Protein AF-A0A6P1E4W5-F1 (afdb_monomer)

Sequence (101 aa):
MNQLVNALDLSAVNLPALFVRTPEASKRFIEFFTANIRNANTRRAYTRATADFAAWCDQPGLTALEDIEPVHVAAYIETLQARLSAPSVKVNLDEVERIII

InterPro domains:
  IPR004107 Integrase, SAM-like, N-terminal [PF02899] (39-91)
  IPR010998 Integrase/recombinase, N-terminal [G3DSA:1.10.150.130] (23-100)
  IPR044068 Core-binding (CB) domain [PS51900] (20-101)

Nearest PDB structures (foldseek):
  5crx-assembly1_A-2  TM=7.278E-01  e=1.091E+00  Punavirus P1
  1ouq-assembly1_A  TM=7.027E-01  e=1.294E+00  Punavirus P1
  5jk0-assembly1_B  TM=8.118E-01  e=5.995E+00  Helicobacter pylori 26695

Secondary structure (DSSP, 8-state):
---------GGG----TTT-SSHHHHHHHHHIIIII---HHHHHHHHHHHHHHHHHHTTTT--SGGG--HHHHHHHHHHHHHHS-HHHHHHHHHHHHHHH-

Mean predicted aligned error: 11.61 Å

Radius of gyration: 14.38 Å; Cα contacts (8 Å, |Δi|>4): 50; chains: 1; bounding box: 28×37×35 Å

Structure (mmCIF, N/CA/C/O backbone):
data_AF-A0A6P1E4W5-F1
#
_entry.id   AF-A0A6P1E4W5-F1
#
loop_
_atom_site.group_PDB
_atom_site.id
_atom_site.type_symbol
_atom_site.label_atom_id
_atom_site.label_alt_id
_atom_site.label_comp_id
_atom_site.label_asym_id
_atom_site.label_entity_id
_atom_site.label_seq_id
_atom_site.pdbx_PDB_ins_code
_atom_site.Cartn_x
_atom_site.Cartn_y
_atom_site.Cartn_z
_atom_site.occupancy
_atom_site.B_iso_or_equiv
_atom_site.auth_seq_id
_atom_site.auth_comp_id
_atom_site.auth_asym_id
_atom_site.auth_atom_id
_atom_site.pdbx_PDB_model_num
ATOM 1 N N . MET A 1 1 ? -15.236 26.166 18.791 1.00 34.25 1 MET A N 1
ATOM 2 C CA . MET A 1 1 ? -14.274 25.047 18.908 1.00 34.25 1 MET A CA 1
ATOM 3 C C . MET A 1 1 ? -14.924 23.794 18.337 1.00 34.25 1 MET A C 1
ATOM 5 O O . MET A 1 1 ? -15.869 23.333 18.944 1.00 34.25 1 MET A O 1
ATOM 9 N N . ASN A 1 2 ? -14.591 23.217 17.188 1.00 31.25 2 ASN A N 1
ATOM 10 C CA . ASN A 1 2 ? -13.656 23.547 16.120 1.00 31.25 2 ASN A CA 1
ATOM 11 C C . ASN A 1 2 ? -14.283 23.046 14.812 1.00 31.25 2 ASN A C 1
ATOM 13 O O . ASN A 1 2 ? -14.594 21.868 14.674 1.00 31.25 2 ASN A O 1
ATOM 17 N N . GLN A 1 3 ? -14.411 23.954 13.852 1.00 32.81 3 GLN A N 1
ATOM 18 C CA . GLN A 1 3 ? -14.785 23.722 12.456 1.00 32.81 3 GLN A CA 1
ATOM 19 C C . GLN A 1 3 ? -13.620 23.096 11.653 1.00 32.81 3 GLN A C 1
ATOM 21 O O . GLN A 1 3 ? -13.306 23.535 10.554 1.00 32.81 3 GLN A O 1
ATOM 26 N N . LEU A 1 4 ? -12.929 22.093 12.210 1.00 36.22 4 LEU A N 1
ATOM 27 C CA . LEU A 1 4 ? -11.754 21.458 11.580 1.00 36.22 4 LEU A CA 1
ATOM 28 C C . LEU A 1 4 ? -12.001 20.014 11.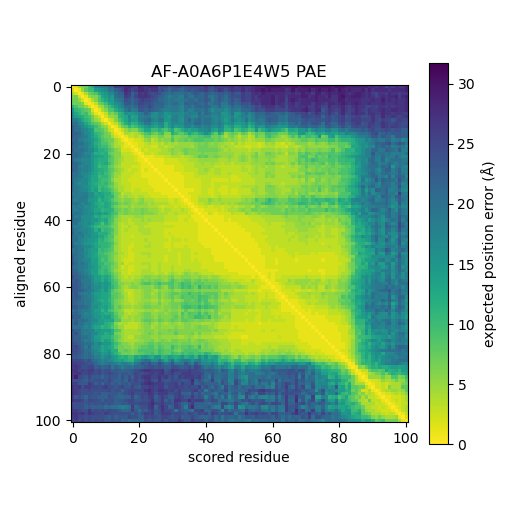119 1.00 36.22 4 LEU A C 1
ATOM 30 O O . LEU A 1 4 ? -11.065 19.316 10.752 1.00 36.22 4 LEU A O 1
ATOM 34 N N . VAL A 1 5 ? -13.267 19.595 11.073 1.00 40.53 5 VAL A N 1
ATOM 35 C CA . VAL A 1 5 ? -13.705 18.394 10.337 1.00 40.53 5 VAL A CA 1
ATOM 36 C C . VAL A 1 5 ? -14.139 18.723 8.904 1.00 40.53 5 VAL A C 1
ATOM 38 O O . VAL A 1 5 ? -14.713 17.874 8.228 1.00 40.53 5 VAL A O 1
ATOM 41 N N . ASN A 1 6 ? -13.881 19.949 8.428 1.00 37.56 6 ASN A N 1
ATOM 42 C CA . ASN A 1 6 ? -14.221 20.350 7.069 1.00 37.56 6 ASN A CA 1
ATOM 43 C C . ASN A 1 6 ? -13.390 19.555 6.059 1.00 37.56 6 ASN A C 1
ATOM 45 O O . ASN A 1 6 ? -12.231 19.866 5.796 1.00 37.56 6 ASN A O 1
ATOM 49 N N . ALA A 1 7 ? -14.049 18.530 5.523 1.00 41.78 7 ALA A N 1
ATOM 50 C CA . ALA A 1 7 ? -13.820 17.930 4.225 1.00 41.78 7 ALA A CA 1
ATOM 51 C C . ALA A 1 7 ? -12.345 17.646 3.917 1.00 41.78 7 ALA A C 1
ATOM 53 O O . ALA A 1 7 ? -11.755 18.188 2.984 1.00 41.78 7 ALA A O 1
ATOM 54 N N . LEU A 1 8 ? -11.776 16.675 4.631 1.00 48.34 8 LEU A N 1
ATOM 55 C CA . LEU A 1 8 ? -11.025 15.691 3.864 1.00 48.34 8 LEU A CA 1
ATOM 56 C C . LEU A 1 8 ? -12.060 15.097 2.903 1.00 48.34 8 LEU A C 1
ATOM 58 O O . LEU A 1 8 ? -13.037 14.508 3.361 1.00 48.34 8 LEU A O 1
ATOM 62 N N . ASP A 1 9 ? -11.908 15.329 1.604 1.00 45.03 9 ASP A N 1
ATOM 63 C CA . ASP A 1 9 ? -12.662 14.628 0.564 1.00 45.03 9 ASP A CA 1
ATOM 64 C C . ASP A 1 9 ? -12.267 13.139 0.596 1.00 45.03 9 ASP A C 1
ATOM 66 O O . ASP A 1 9 ? -11.532 12.634 -0.245 1.00 45.03 9 ASP A O 1
ATOM 70 N N . LEU A 1 10 ? -12.674 12.456 1.668 1.00 47.56 10 LEU A N 1
ATOM 71 C CA . LEU A 1 10 ? -12.544 11.017 1.874 1.00 47.56 10 LEU A CA 1
ATOM 72 C C . LEU A 1 10 ? -13.632 10.274 1.102 1.00 47.56 10 LEU A C 1
ATOM 74 O O . LEU A 1 10 ? -13.497 9.079 0.883 1.00 47.56 10 LEU A O 1
ATOM 78 N N . SER A 1 11 ? -14.670 10.980 0.640 1.00 39.62 11 SER A N 1
ATOM 79 C CA . SER A 1 11 ? -15.676 10.478 -0.300 1.00 39.62 11 SER A CA 1
ATOM 80 C C . SER A 1 11 ? -15.06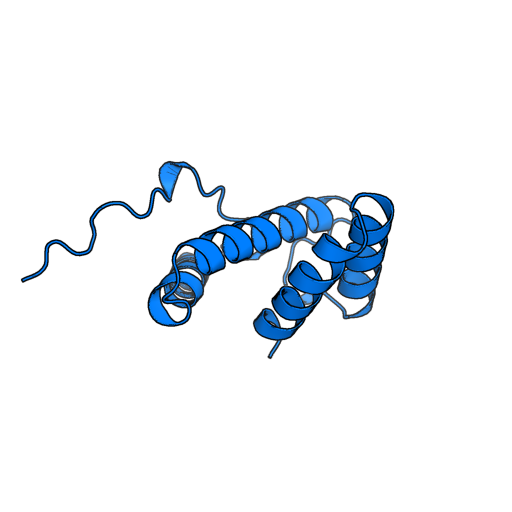5 9.958 -1.602 1.00 39.62 11 SER A C 1
ATOM 82 O O . SER A 1 11 ? -15.636 9.062 -2.217 1.00 39.62 11 SER A O 1
ATOM 84 N N . ALA A 1 12 ? -13.900 10.479 -2.001 1.00 44.81 12 ALA A N 1
ATOM 85 C CA . ALA A 1 12 ? -13.132 10.003 -3.149 1.00 44.81 12 ALA A CA 1
ATOM 86 C C . ALA A 1 12 ? -11.944 9.092 -2.778 1.00 44.81 12 ALA A C 1
ATOM 88 O O . ALA A 1 12 ? -11.277 8.562 -3.669 1.00 44.81 12 ALA A O 1
ATOM 89 N N . VAL A 1 13 ? -11.648 8.902 -1.486 1.00 49.91 13 VAL A N 1
ATOM 90 C CA . VAL A 1 13 ? -10.586 7.991 -1.047 1.00 49.91 13 VAL A CA 1
ATOM 91 C C . VAL A 1 13 ? -11.196 6.602 -0.961 1.00 49.91 13 VAL A C 1
ATOM 93 O O . VAL A 1 13 ? -11.828 6.247 0.030 1.00 49.91 13 VAL A O 1
ATOM 96 N N . ASN A 1 14 ? -11.009 5.815 -2.019 1.00 55.53 14 ASN A N 1
ATOM 97 C CA . ASN A 1 14 ? -11.263 4.384 -1.962 1.00 55.53 14 ASN A CA 1
ATOM 98 C C . ASN A 1 14 ? -10.299 3.808 -0.919 1.00 55.53 14 ASN A C 1
ATOM 100 O O . ASN A 1 14 ? -9.111 3.650 -1.198 1.00 55.53 14 ASN A O 1
ATOM 104 N N . LEU A 1 15 ? -10.778 3.637 0.315 1.00 64.12 15 LEU A N 1
ATOM 105 C CA . LEU A 1 15 ? -9.948 3.167 1.412 1.00 64.12 15 LEU A CA 1
ATOM 106 C C . LEU A 1 15 ? -9.516 1.737 1.080 1.00 64.12 15 LEU A C 1
ATOM 108 O O . LEU A 1 15 ? -10.374 0.861 0.949 1.00 64.12 15 LEU A O 1
ATOM 112 N N . PRO A 1 16 ? -8.213 1.495 0.896 1.00 73.25 16 PRO A N 1
ATOM 113 C CA . PRO A 1 16 ? -7.752 0.210 0.412 1.00 73.25 16 PRO A CA 1
ATOM 114 C C . PRO A 1 16 ? -8.050 -0.876 1.445 1.00 73.25 16 PRO A C 1
ATOM 116 O O . PRO A 1 16 ? -7.530 -0.819 2.559 1.00 73.25 16 PRO A O 1
ATOM 119 N N . ALA A 1 17 ? -8.882 -1.856 1.071 1.00 77.25 17 ALA A N 1
ATOM 120 C CA . ALA A 1 17 ? -9.407 -2.897 1.964 1.00 77.25 17 ALA A CA 1
ATOM 121 C C . ALA A 1 17 ? -8.308 -3.616 2.763 1.00 77.25 17 ALA A C 1
ATOM 123 O O . ALA A 1 17 ? -8.518 -3.957 3.925 1.00 77.25 17 ALA A O 1
ATOM 124 N N . LEU A 1 18 ? -7.120 -3.746 2.165 1.00 80.69 18 LEU A N 1
ATOM 125 C CA . LEU A 1 18 ? -5.886 -4.235 2.778 1.00 80.69 18 LEU A CA 1
ATOM 126 C C . LEU A 1 18 ? -5.554 -3.556 4.122 1.00 80.69 18 LEU A C 1
ATOM 128 O O . LEU A 1 18 ? -5.166 -4.228 5.075 1.00 80.69 18 LEU A O 1
ATOM 132 N N . PHE A 1 19 ? -5.760 -2.241 4.226 1.00 77.31 19 PHE A N 1
ATOM 133 C CA . PHE A 1 19 ? -5.394 -1.422 5.386 1.00 77.31 19 PHE A CA 1
ATOM 134 C C . PHE A 1 19 ? -6.576 -1.074 6.308 1.00 77.31 19 PHE A C 1
ATOM 136 O O . PHE A 1 19 ? -6.365 -0.586 7.418 1.00 77.31 19 PHE A O 1
ATOM 143 N N . VAL A 1 20 ? -7.821 -1.315 5.878 1.00 81.06 20 VAL A N 1
ATOM 144 C CA . VAL A 1 20 ? -9.043 -0.886 6.592 1.00 81.06 20 VAL A CA 1
ATOM 145 C C . VAL A 1 20 ? -9.959 -2.044 7.004 1.00 81.06 20 VAL A C 1
ATOM 147 O O . VAL A 1 20 ? -11.171 -1.890 7.118 1.00 81.06 20 VAL A O 1
ATOM 150 N N . ARG A 1 21 ? -9.377 -3.219 7.277 1.00 78.75 21 ARG A N 1
ATOM 151 C CA . ARG A 1 21 ? -10.106 -4.455 7.636 1.00 78.75 21 ARG A CA 1
ATOM 152 C C . ARG A 1 21 ? -10.965 -4.355 8.905 1.00 78.75 21 ARG A C 1
ATOM 154 O O . ARG A 1 21 ? -11.879 -5.156 9.078 1.00 78.75 21 ARG A O 1
ATOM 161 N N . THR A 1 22 ? -10.684 -3.397 9.789 1.00 80.31 22 THR A N 1
ATOM 162 C CA . THR A 1 22 ? -11.482 -3.122 10.993 1.00 80.31 22 THR A CA 1
ATOM 163 C C . THR A 1 22 ? -11.753 -1.621 11.150 1.00 80.31 22 THR A C 1
ATOM 165 O O . THR A 1 22 ? -11.007 -0.798 10.599 1.00 80.31 22 THR A O 1
ATOM 168 N N . PRO A 1 23 ? -12.787 -1.221 11.915 1.00 77.62 23 PRO A N 1
ATOM 169 C CA . PRO A 1 23 ? -13.034 0.187 12.235 1.00 77.62 23 PRO A CA 1
ATOM 170 C C . PRO A 1 23 ? -11.827 0.873 12.895 1.00 77.62 23 PRO A C 1
ATOM 172 O O . PRO A 1 23 ? -11.501 2.017 12.573 1.00 77.62 23 PRO A O 1
ATOM 175 N N . GLU A 1 24 ? -11.110 0.169 13.771 1.00 80.12 24 GLU A N 1
ATOM 176 C CA . GLU A 1 24 ? -9.905 0.669 14.437 1.00 80.12 24 GLU A CA 1
ATOM 177 C C . GLU A 1 24 ? -8.748 0.850 13.452 1.00 80.12 24 GLU A C 1
ATOM 179 O O . GLU A 1 24 ? -8.059 1.870 13.503 1.00 80.12 24 GLU A O 1
ATOM 184 N N . ALA A 1 25 ? -8.546 -0.103 12.536 1.00 78.00 25 ALA A N 1
ATOM 185 C CA . ALA A 1 25 ? -7.532 -0.003 11.489 1.00 78.00 25 ALA A CA 1
ATOM 186 C C . ALA A 1 25 ? -7.833 1.167 10.540 1.00 78.00 25 ALA A C 1
ATOM 188 O O . ALA A 1 25 ? -6.948 1.965 10.243 1.00 78.00 25 ALA A O 1
ATOM 189 N N . SER A 1 26 ? -9.106 1.345 10.175 1.00 78.12 26 SER A N 1
ATOM 190 C CA . SER A 1 26 ? -9.582 2.479 9.371 1.00 78.12 26 SER A CA 1
ATOM 191 C C . SER A 1 26 ? -9.270 3.819 10.034 1.00 78.12 26 SER A C 1
ATOM 193 O O . SER A 1 26 ? -8.746 4.736 9.399 1.00 78.12 26 SER A O 1
ATOM 195 N N . LYS A 1 27 ? -9.550 3.930 11.338 1.00 79.25 27 LYS A 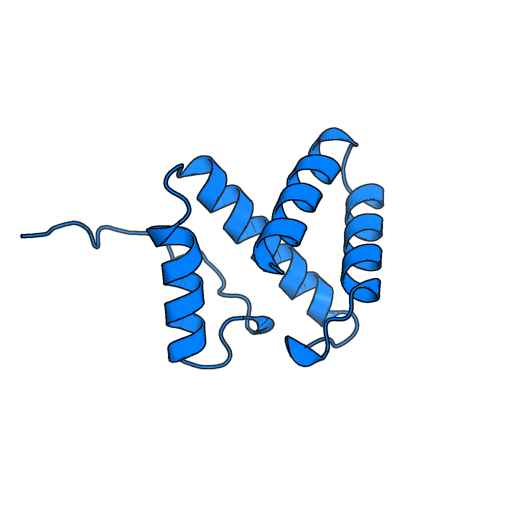N 1
ATOM 196 C CA . LYS A 1 27 ? -9.259 5.135 12.116 1.00 79.25 27 LYS A CA 1
ATOM 197 C C . LYS A 1 27 ? -7.757 5.411 12.181 1.00 79.25 27 LYS A C 1
ATOM 199 O O . LYS A 1 27 ? -7.352 6.536 11.911 1.00 79.25 27 LYS A O 1
ATOM 204 N N . ARG A 1 28 ? -6.937 4.396 12.474 1.00 79.44 28 ARG A N 1
ATOM 205 C CA . ARG A 1 28 ? -5.468 4.523 12.513 1.00 79.44 28 ARG A CA 1
ATOM 206 C C . ARG A 1 28 ? -4.886 4.923 11.162 1.00 79.44 28 ARG A C 1
ATOM 208 O O . ARG A 1 28 ? -4.000 5.768 11.121 1.00 79.44 28 ARG A O 1
ATOM 215 N N . PHE A 1 29 ? -5.409 4.366 10.072 1.00 81.25 29 PHE A N 1
ATOM 216 C CA . PHE A 1 29 ? -5.017 4.731 8.714 1.00 81.25 29 PHE A CA 1
ATOM 217 C C . PHE A 1 29 ? -5.270 6.221 8.461 1.00 81.25 29 PHE A C 1
ATOM 219 O O . PHE A 1 29 ? -4.359 6.959 8.091 1.00 81.25 29 PHE A O 1
ATOM 226 N N . ILE A 1 30 ? -6.481 6.705 8.749 1.00 81.06 30 ILE A N 1
ATOM 227 C CA . ILE A 1 30 ? -6.826 8.125 8.592 1.00 81.06 30 ILE A CA 1
ATOM 228 C C . ILE A 1 30 ? -5.977 9.009 9.519 1.00 81.06 30 ILE A C 1
ATOM 230 O O . ILE A 1 30 ? -5.457 10.038 9.081 1.00 81.06 30 ILE A O 1
ATOM 234 N N . GLU A 1 31 ? -5.806 8.628 10.786 1.00 82.31 31 GLU A N 1
ATOM 235 C CA . GLU A 1 31 ? -4.985 9.363 11.756 1.00 82.31 31 GLU A CA 1
ATOM 236 C C . GLU A 1 31 ? -3.527 9.456 11.308 1.00 82.31 31 GLU A C 1
ATOM 238 O O . GLU A 1 31 ? -2.939 10.531 11.396 1.00 82.31 31 GLU A O 1
ATOM 243 N N . PHE A 1 32 ? -2.957 8.393 10.740 1.00 78.50 32 PHE A N 1
ATOM 244 C CA . PHE A 1 32 ? -1.593 8.403 10.227 1.00 78.50 32 PHE A CA 1
ATOM 245 C C . PHE A 1 32 ? -1.387 9.508 9.179 1.00 78.50 32 PHE A C 1
ATOM 247 O O . PHE A 1 32 ? -0.513 10.362 9.351 1.00 78.50 32 PHE A O 1
ATOM 254 N N . PHE A 1 33 ? -2.239 9.566 8.148 1.00 79.19 33 PHE A N 1
ATOM 255 C CA . PHE A 1 33 ? -2.112 10.568 7.081 1.00 79.19 33 PHE A CA 1
ATOM 256 C C . PHE A 1 33 ? -2.453 11.989 7.542 1.00 79.19 33 PHE A C 1
ATOM 258 O O . PHE A 1 33 ? -1.904 12.963 7.024 1.00 79.19 33 PHE A O 1
ATOM 265 N N . THR A 1 34 ? -3.366 12.138 8.500 1.00 80.38 34 THR A N 1
ATOM 266 C CA . THR A 1 34 ? -3.872 13.454 8.918 1.00 80.38 34 THR A CA 1
ATOM 267 C C . THR A 1 34 ? -3.065 14.082 10.048 1.00 80.38 34 THR A C 1
ATOM 269 O O . THR A 1 34 ? -2.843 15.294 10.019 1.00 80.38 34 THR A O 1
ATOM 272 N N . ALA A 1 35 ? -2.580 13.284 11.002 1.00 81.56 35 ALA A N 1
ATOM 273 C CA . ALA A 1 35 ? -1.810 13.758 12.147 1.00 81.56 35 ALA A CA 1
ATOM 274 C C . ALA A 1 35 ? -0.316 13.910 11.825 1.00 81.56 35 ALA A C 1
ATOM 276 O O . ALA A 1 35 ? 0.298 14.888 12.260 1.00 81.56 35 ALA A O 1
ATOM 277 N N . ASN A 1 36 ? 0.267 12.994 11.039 1.00 75.75 36 ASN A N 1
ATOM 278 C CA . ASN A 1 36 ? 1.716 12.982 10.804 1.00 75.75 36 ASN A CA 1
ATOM 279 C C . ASN A 1 36 ? 2.139 13.771 9.556 1.00 75.75 36 ASN A C 1
ATOM 281 O O . ASN A 1 36 ? 3.230 14.340 9.530 1.00 75.75 36 ASN A O 1
ATOM 285 N N . ILE A 1 37 ? 1.279 13.880 8.534 1.00 79.31 37 ILE A N 1
ATOM 286 C CA . ILE A 1 37 ? 1.636 14.526 7.261 1.00 79.31 37 ILE A CA 1
ATOM 287 C C . ILE A 1 37 ? 0.897 15.857 7.124 1.00 79.31 37 ILE A C 1
ATOM 289 O O . ILE A 1 37 ? -0.262 15.923 6.713 1.00 79.31 37 ILE A O 1
ATOM 293 N N . ARG A 1 38 ? 1.579 16.957 7.464 1.00 80.00 38 AR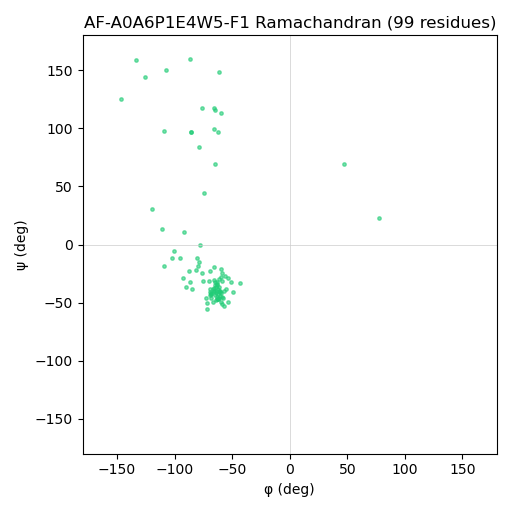G A N 1
ATOM 294 C CA . ARG A 1 38 ? 1.000 18.316 7.447 1.00 80.00 38 ARG A CA 1
ATOM 295 C C . ARG A 1 38 ? 0.849 18.909 6.045 1.00 80.00 38 ARG A C 1
ATOM 297 O O . ARG A 1 38 ? -0.069 19.689 5.814 1.00 80.00 38 ARG A O 1
ATOM 304 N N . ASN A 1 39 ? 1.740 18.558 5.118 1.00 82.38 39 ASN A N 1
ATOM 305 C CA . ASN A 1 39 ? 1.690 19.052 3.744 1.00 82.38 39 ASN A CA 1
ATOM 306 C C . ASN A 1 39 ? 0.578 18.329 2.968 1.00 82.38 39 ASN A C 1
ATOM 308 O O . ASN A 1 39 ? 0.641 17.116 2.785 1.00 82.38 39 ASN A O 1
ATOM 312 N N . ALA A 1 40 ? -0.423 19.075 2.497 1.00 79.81 40 ALA A N 1
ATOM 313 C CA . ALA A 1 40 ? -1.571 18.520 1.781 1.00 79.81 40 ALA A CA 1
ATOM 314 C C . ALA A 1 40 ? -1.195 17.845 0.449 1.00 79.81 40 ALA A C 1
ATOM 316 O O . ALA A 1 40 ? -1.786 16.824 0.097 1.00 79.81 40 ALA A O 1
ATOM 317 N N . ASN A 1 41 ? -0.194 18.370 -0.267 1.00 75.38 41 ASN A N 1
ATOM 318 C CA . ASN A 1 41 ? 0.285 17.773 -1.516 1.00 75.38 41 ASN A CA 1
ATOM 319 C C . ASN A 1 41 ? 0.977 16.438 -1.243 1.00 75.38 41 ASN A C 1
ATOM 321 O O . ASN A 1 41 ? 0.673 15.447 -1.901 1.00 75.38 41 ASN A O 1
ATOM 325 N N . THR A 1 42 ? 1.852 16.408 -0.233 1.00 76.06 42 THR A N 1
ATOM 326 C CA . THR A 1 42 ? 2.504 15.175 0.224 1.00 76.06 42 THR A CA 1
ATOM 327 C C . THR A 1 42 ? 1.457 14.167 0.668 1.00 76.06 42 THR A C 1
ATOM 329 O O . THR A 1 42 ? 1.438 13.064 0.148 1.00 76.06 42 THR A O 1
ATOM 332 N N . ARG A 1 43 ? 0.502 14.567 1.518 1.00 83.94 43 ARG 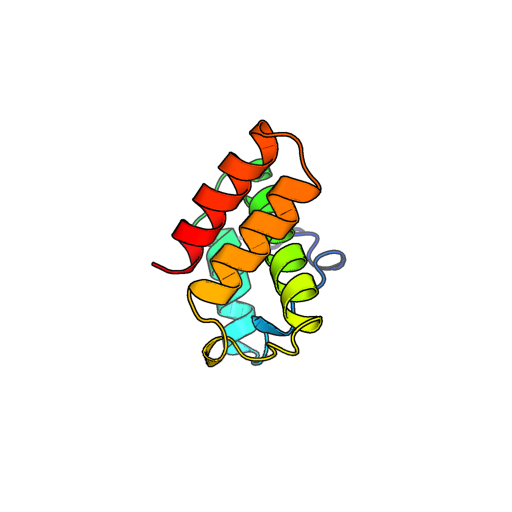A N 1
ATOM 333 C CA . ARG A 1 43 ? -0.580 13.690 1.975 1.00 83.94 43 ARG A CA 1
ATOM 334 C C . ARG A 1 43 ? -1.325 13.063 0.801 1.00 83.94 43 ARG A C 1
ATOM 336 O O . ARG A 1 43 ? -1.472 11.855 0.772 1.00 83.94 43 ARG A O 1
ATOM 343 N N . ARG A 1 44 ? -1.742 13.856 -0.190 1.00 77.88 44 ARG A N 1
ATOM 344 C CA . ARG A 1 44 ? -2.476 13.354 -1.361 1.00 77.88 44 ARG A CA 1
ATOM 345 C C . ARG A 1 44 ? -1.661 12.365 -2.197 1.00 77.88 44 ARG A C 1
ATOM 347 O O . ARG A 1 44 ? -2.221 11.370 -2.647 1.00 77.88 44 ARG A O 1
ATOM 354 N N . ALA A 1 45 ? -0.379 12.648 -2.426 1.00 76.00 45 ALA A N 1
ATOM 355 C CA . ALA A 1 45 ? 0.512 11.732 -3.137 1.00 76.00 45 ALA A CA 1
ATOM 356 C C . ALA A 1 45 ? 0.648 10.408 -2.372 1.00 76.00 45 ALA A C 1
ATOM 358 O O . ALA A 1 45 ? 0.447 9.343 -2.947 1.00 76.00 45 ALA A O 1
ATOM 359 N N . TYR A 1 46 ? 0.857 10.518 -1.063 1.00 79.31 46 TYR A N 1
ATOM 360 C CA . TYR A 1 46 ? 1.091 9.418 -0.141 1.00 79.31 46 TYR A CA 1
ATOM 361 C C . TYR A 1 46 ? -0.136 8.489 -0.040 1.00 79.31 46 TYR A C 1
ATOM 363 O O . TYR A 1 46 ? -0.059 7.272 -0.237 1.00 79.31 46 TYR A O 1
ATOM 371 N N . THR A 1 47 ? -1.331 9.065 0.145 1.00 79.44 47 THR A N 1
ATOM 372 C CA . THR A 1 47 ? -2.585 8.292 0.181 1.00 79.44 47 THR A CA 1
ATOM 373 C C . THR A 1 47 ? -2.867 7.603 -1.155 1.00 79.44 47 THR A C 1
ATOM 375 O O . THR A 1 47 ? -3.403 6.497 -1.174 1.00 79.44 47 THR A O 1
ATOM 378 N N . ARG A 1 48 ? -2.491 8.227 -2.280 1.00 81.25 48 ARG A N 1
ATOM 379 C CA . ARG A 1 48 ? -2.675 7.633 -3.607 1.00 81.25 48 ARG A CA 1
ATOM 380 C C . ARG A 1 48 ? -1.708 6.483 -3.868 1.00 81.25 48 AR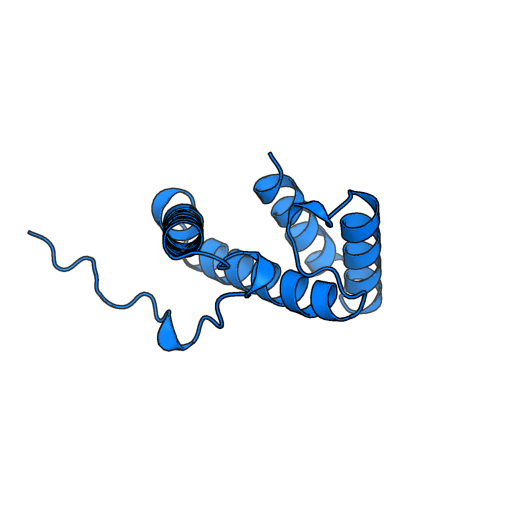G A C 1
ATOM 382 O O . ARG A 1 48 ? -2.165 5.430 -4.290 1.00 81.25 48 ARG A O 1
ATOM 389 N N . ALA A 1 49 ? -0.427 6.652 -3.549 1.00 79.62 49 ALA A N 1
ATOM 390 C CA . ALA A 1 49 ? 0.569 5.587 -3.651 1.00 79.62 49 ALA A CA 1
ATOM 391 C C . ALA A 1 49 ? 0.166 4.355 -2.824 1.00 79.62 49 ALA A C 1
ATOM 393 O O . ALA A 1 49 ? 0.268 3.224 -3.293 1.00 79.62 49 ALA A O 1
ATOM 394 N N . THR A 1 50 ? -0.380 4.583 -1.626 1.00 83.69 50 THR A N 1
ATOM 395 C CA . THR A 1 50 ? -0.876 3.513 -0.747 1.00 83.69 50 THR A CA 1
ATOM 396 C C . THR A 1 50 ? -2.079 2.775 -1.347 1.00 83.69 50 THR A C 1
ATOM 398 O O . THR A 1 50 ? -2.172 1.552 -1.249 1.00 83.69 50 THR A O 1
ATOM 401 N N . ALA A 1 51 ? -3.000 3.497 -1.993 1.00 84.19 51 ALA A N 1
ATOM 402 C CA . ALA A 1 51 ? -4.137 2.891 -2.684 1.00 84.19 51 ALA A CA 1
ATOM 403 C C . ALA A 1 51 ? -3.702 2.092 -3.926 1.00 84.19 51 ALA A C 1
ATOM 405 O O . ALA A 1 51 ? -4.193 0.985 -4.140 1.00 84.19 51 ALA A O 1
ATOM 406 N N . ASP A 1 52 ? -2.759 2.623 -4.708 1.00 84.44 52 ASP A N 1
ATOM 407 C CA . ASP A 1 52 ? -2.212 1.953 -5.892 1.00 84.44 52 ASP A CA 1
ATOM 408 C C . ASP A 1 52 ? -1.468 0.661 -5.506 1.00 84.44 52 ASP A C 1
ATOM 410 O O . ASP A 1 52 ? -1.634 -0.367 -6.166 1.00 84.44 52 ASP A O 1
ATOM 414 N N . PHE A 1 53 ? -0.720 0.678 -4.397 1.00 84.56 53 PHE A N 1
ATOM 415 C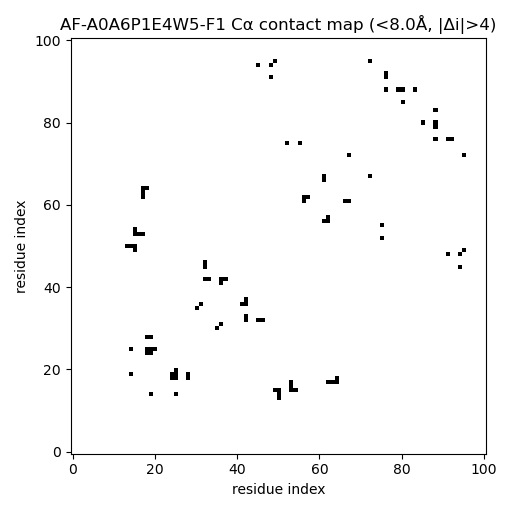 CA . PHE A 1 53 ? -0.071 -0.514 -3.850 1.00 84.56 53 PHE A CA 1
ATOM 416 C C . PHE A 1 53 ? -1.087 -1.576 -3.428 1.00 84.56 53 PHE A C 1
ATOM 418 O O . PHE A 1 53 ? -0.958 -2.734 -3.814 1.00 84.56 53 PHE A O 1
ATOM 425 N N . ALA A 1 54 ? -2.136 -1.192 -2.699 1.00 86.06 54 ALA A N 1
ATOM 426 C CA . ALA A 1 54 ? -3.176 -2.136 -2.304 1.00 86.06 54 ALA A CA 1
ATOM 427 C C . ALA A 1 54 ? -3.881 -2.777 -3.508 1.00 86.06 54 ALA A C 1
ATOM 429 O O . ALA A 1 54 ? -4.107 -3.981 -3.515 1.00 86.06 54 ALA A O 1
ATOM 430 N N . ALA A 1 55 ? -4.171 -1.993 -4.550 1.00 86.50 55 ALA A N 1
ATOM 431 C CA . ALA A 1 55 ? -4.747 -2.516 -5.787 1.00 86.50 55 ALA A CA 1
ATOM 432 C C . ALA A 1 55 ? -3.780 -3.451 -6.537 1.00 86.50 55 ALA A C 1
ATOM 434 O O . ALA A 1 55 ? -4.213 -4.374 -7.228 1.00 86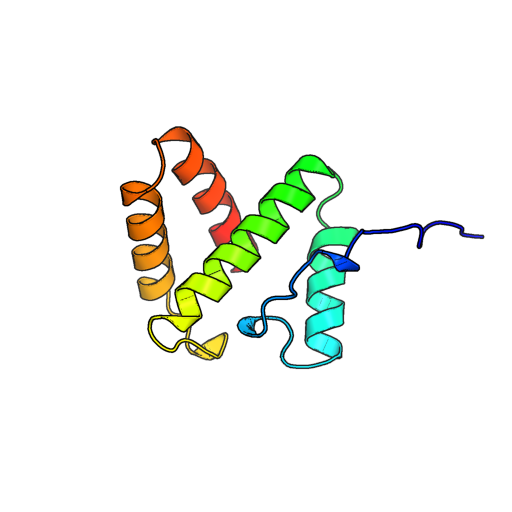.50 55 ALA A O 1
ATOM 435 N N . TRP A 1 56 ? -2.468 -3.227 -6.425 1.00 88.19 56 TRP A N 1
ATOM 436 C CA . TRP A 1 56 ? -1.471 -4.157 -6.946 1.00 88.19 56 TRP A CA 1
ATOM 437 C C . TRP A 1 56 ? -1.440 -5.457 -6.139 1.00 88.19 56 TRP A C 1
ATOM 439 O O . TRP A 1 56 ? -1.394 -6.517 -6.753 1.00 88.19 56 TRP A O 1
ATOM 449 N N . CYS A 1 57 ? -1.541 -5.393 -4.806 1.00 87.44 57 CYS A N 1
ATOM 450 C CA . CYS A 1 57 ? -1.588 -6.558 -3.912 1.00 87.44 57 CYS A CA 1
ATOM 451 C C . CYS A 1 57 ? -2.772 -7.500 -4.191 1.00 87.44 57 CYS A C 1
ATOM 453 O O . CYS A 1 57 ? -2.639 -8.710 -4.000 1.00 87.44 57 CYS A O 1
ATOM 455 N N . ASP A 1 58 ? -3.886 -6.990 -4.720 1.00 85.50 58 ASP A N 1
ATOM 456 C CA . ASP A 1 58 ? -5.019 -7.827 -5.134 1.00 85.50 58 ASP A CA 1
ATOM 457 C C . ASP A 1 58 ? -4.643 -8.820 -6.255 1.00 85.50 58 ASP A C 1
ATOM 459 O O . ASP A 1 58 ? -5.198 -9.916 -6.319 1.00 85.50 58 ASP A O 1
ATOM 463 N N . GLN A 1 59 ? -3.679 -8.486 -7.126 1.00 82.44 59 GLN A N 1
ATOM 464 C CA . GLN A 1 59 ? -3.272 -9.335 -8.258 1.00 82.44 59 GLN A CA 1
ATOM 465 C C . GLN A 1 59 ? -2.595 -10.653 -7.831 1.00 82.44 59 GLN A C 1
ATOM 467 O O . GLN A 1 59 ? -3.003 -11.706 -8.325 1.00 82.44 59 GLN A O 1
ATOM 472 N N . PRO A 1 60 ? -1.589 -10.648 -6.932 1.00 82.25 60 PRO A N 1
ATOM 473 C CA . PRO A 1 60 ? -1.027 -11.866 -6.352 1.00 82.25 60 PRO A CA 1
ATOM 474 C C . PRO A 1 60 ? -1.896 -12.484 -5.242 1.00 82.25 60 PRO A C 1
ATOM 476 O O . PRO A 1 60 ? -1.515 -13.518 -4.700 1.00 82.25 60 PRO A O 1
ATOM 479 N N . GLY A 1 61 ? -3.043 -11.889 -4.888 1.00 84.44 61 GLY A N 1
ATOM 480 C CA . GLY A 1 61 ? -3.912 -12.384 -3.814 1.00 84.44 61 GLY A CA 1
ATOM 481 C C . GLY A 1 61 ? -3.420 -12.047 -2.401 1.00 84.44 61 GLY A C 1
ATOM 482 O O . GLY A 1 61 ? -3.804 -12.716 -1.442 1.00 84.44 61 GLY A O 1
ATOM 483 N N . LEU A 1 62 ? -2.587 -11.014 -2.260 1.00 86.12 62 LEU A N 1
ATOM 484 C CA . LEU A 1 62 ? -2.074 -10.528 -0.978 1.00 86.12 62 LEU A CA 1
ATOM 485 C C . LEU A 1 62 ? -3.148 -9.696 -0.294 1.00 86.12 62 LEU A C 1
ATOM 487 O O . LEU A 1 62 ? -3.214 -8.475 -0.431 1.00 86.12 62 LEU A O 1
ATOM 491 N N . THR A 1 63 ? -4.042 -10.379 0.409 1.00 83.12 63 THR A N 1
ATOM 492 C CA . THR A 1 63 ? -5.190 -9.697 0.994 1.00 83.12 63 THR A CA 1
ATOM 493 C C . THR A 1 63 ? -4.858 -9.121 2.362 1.00 83.12 63 THR A C 1
ATOM 495 O O . THR A 1 63 ? -5.496 -8.143 2.763 1.00 83.12 63 THR A O 1
ATOM 498 N N . ALA A 1 64 ? -3.977 -9.733 3.162 1.00 82.44 64 ALA A N 1
ATOM 499 C CA . ALA A 1 64 ? -3.673 -9.309 4.533 1.00 82.44 64 ALA A CA 1
ATOM 500 C C . ALA A 1 64 ? -2.290 -8.659 4.639 1.00 82.44 64 ALA A C 1
ATOM 502 O O . ALA A 1 64 ? -1.375 -8.991 3.895 1.00 82.44 64 ALA A O 1
ATOM 503 N N . LEU A 1 65 ? -2.130 -7.731 5.591 1.00 78.56 65 LEU A N 1
ATOM 504 C CA . LEU A 1 65 ? -0.841 -7.067 5.822 1.00 78.56 65 LEU A CA 1
ATOM 505 C C . LEU A 1 65 ? 0.244 -8.053 6.267 1.00 78.56 65 LEU A C 1
ATOM 507 O O . LEU A 1 65 ? 1.402 -7.870 5.916 1.00 78.56 65 LEU A O 1
ATOM 511 N N . GLU A 1 66 ? -0.132 -9.104 6.998 1.00 81.25 66 GLU A N 1
ATOM 512 C CA . GLU A 1 66 ? 0.773 -10.192 7.390 1.00 81.25 66 GLU A CA 1
ATOM 513 C C . GLU A 1 66 ? 1.284 -11.034 6.211 1.00 81.25 66 GLU A C 1
ATOM 515 O O . GLU A 1 66 ? 2.333 -11.657 6.338 1.00 81.25 66 GLU A O 1
ATOM 520 N N . ASP A 1 67 ? 0.606 -10.997 5.058 1.00 81.19 67 ASP A N 1
ATOM 521 C CA . ASP A 1 67 ? 1.057 -11.668 3.832 1.00 81.19 67 ASP A CA 1
ATOM 522 C C . ASP A 1 67 ? 2.126 -10.838 3.087 1.00 81.19 67 ASP A C 1
ATOM 524 O O . ASP A 1 67 ? 2.757 -11.304 2.134 1.00 81.19 67 ASP A O 1
ATOM 528 N N . ILE A 1 68 ? 2.328 -9.573 3.474 1.00 84.25 68 ILE A N 1
ATOM 529 C CA . ILE A 1 68 ? 3.228 -8.654 2.775 1.00 84.25 68 ILE A CA 1
ATOM 530 C C . ILE A 1 68 ? 4.655 -8.829 3.280 1.00 84.25 68 ILE A C 1
ATOM 532 O O . ILE A 1 68 ? 5.091 -8.226 4.257 1.00 84.25 68 ILE A O 1
ATOM 536 N N . GLU A 1 69 ? 5.415 -9.615 2.534 1.00 83.75 69 GLU A N 1
ATOM 537 C CA . GLU A 1 69 ? 6.855 -9.734 2.696 1.00 83.75 69 GLU A CA 1
ATOM 538 C C . GLU A 1 69 ? 7.642 -8.671 1.898 1.00 83.75 69 GLU A C 1
ATOM 540 O O . GLU A 1 69 ? 7.152 -8.145 0.890 1.00 83.75 69 GLU A O 1
ATOM 545 N N . PRO A 1 70 ? 8.912 -8.396 2.267 1.00 82.69 70 PRO A N 1
ATOM 546 C CA . PRO A 1 70 ? 9.784 -7.477 1.527 1.00 82.69 70 PRO A CA 1
ATOM 547 C C . PRO A 1 70 ? 9.918 -7.793 0.027 1.00 82.69 70 PRO A C 1
ATOM 549 O O . PRO A 1 70 ? 10.104 -6.885 -0.783 1.00 82.69 70 PRO A O 1
ATOM 552 N N . VAL A 1 71 ? 9.784 -9.066 -0.366 1.00 85.25 71 VAL A N 1
ATOM 553 C CA . VAL A 1 71 ? 9.810 -9.482 -1.778 1.00 85.25 71 VAL A CA 1
ATOM 554 C C . VAL A 1 71 ? 8.625 -8.921 -2.575 1.00 85.25 71 VAL A C 1
ATOM 556 O O . VAL A 1 71 ? 8.792 -8.543 -3.734 1.00 85.25 71 VAL A O 1
ATOM 559 N N . HIS A 1 72 ? 7.448 -8.784 -1.957 1.00 87.62 72 HIS A N 1
ATOM 560 C CA . HIS A 1 72 ? 6.269 -8.199 -2.599 1.00 87.62 72 HIS A CA 1
ATOM 561 C C . HIS A 1 72 ? 6.451 -6.699 -2.826 1.00 87.62 72 HIS A C 1
ATOM 563 O O . HIS A 1 72 ? 6.103 -6.182 -3.886 1.00 87.62 72 HIS A O 1
ATOM 569 N N . VAL A 1 73 ? 7.072 -6.011 -1.867 1.00 81.94 73 VAL A N 1
ATOM 570 C CA . VAL A 1 73 ? 7.425 -4.593 -2.001 1.00 81.94 73 VAL A CA 1
ATOM 571 C C . VAL A 1 73 ? 8.414 -4.390 -3.150 1.00 81.94 73 VAL A C 1
ATOM 573 O O . VAL A 1 73 ? 8.185 -3.540 -4.010 1.00 81.94 73 VAL A O 1
ATOM 576 N N . ALA A 1 74 ? 9.465 -5.212 -3.227 1.00 81.19 74 ALA A N 1
ATOM 577 C CA . ALA A 1 74 ? 10.429 -5.168 -4.326 1.00 81.19 74 ALA A CA 1
ATOM 578 C C . ALA A 1 74 ? 9.758 -5.403 -5.693 1.00 81.19 74 ALA A C 1
ATOM 580 O O . ALA A 1 74 ? 9.986 -4.642 -6.632 1.00 81.19 74 ALA A O 1
ATOM 581 N N . ALA A 1 75 ? 8.869 -6.395 -5.796 1.00 86.75 75 ALA A N 1
ATOM 582 C CA . ALA A 1 75 ? 8.129 -6.683 -7.026 1.00 86.75 75 ALA A CA 1
ATOM 583 C C . ALA A 1 75 ? 7.185 -5.538 -7.443 1.00 86.75 75 ALA A C 1
ATOM 585 O O . ALA A 1 75 ? 7.051 -5.232 -8.634 1.00 86.75 75 ALA A O 1
ATOM 586 N N . TYR A 1 76 ? 6.557 -4.860 -6.480 1.00 85.81 76 TYR A N 1
ATOM 587 C CA . TYR A 1 76 ? 5.765 -3.665 -6.757 1.00 85.81 76 TYR A CA 1
ATOM 588 C C . TYR A 1 76 ? 6.632 -2.514 -7.284 1.00 85.81 76 TYR A C 1
ATOM 590 O O . TYR A 1 76 ? 6.273 -1.881 -8.277 1.00 85.81 76 TYR A O 1
ATOM 598 N N . ILE A 1 77 ? 7.800 -2.275 -6.681 1.00 80.50 77 ILE A N 1
ATOM 599 C CA . ILE A 1 77 ? 8.747 -1.239 -7.122 1.00 80.50 77 ILE A CA 1
ATOM 600 C C . ILE A 1 77 ? 9.217 -1.501 -8.558 1.00 80.50 77 ILE A C 1
ATOM 602 O O . ILE A 1 77 ? 9.216 -0.576 -9.368 1.00 80.50 77 ILE A O 1
ATOM 606 N N . GLU A 1 78 ? 9.547 -2.745 -8.902 1.00 82.81 78 GLU A N 1
ATOM 607 C CA . GLU A 1 78 ? 9.876 -3.154 -10.278 1.00 82.81 78 GLU A CA 1
ATOM 608 C C . GLU A 1 78 ? 8.705 -2.887 -11.241 1.00 82.81 78 GLU A C 1
ATOM 610 O O . GLU A 1 78 ? 8.879 -2.335 -12.330 1.00 82.81 78 GLU A O 1
ATOM 615 N N . THR A 1 79 ? 7.472 -3.180 -10.811 1.00 82.06 79 THR A N 1
ATOM 616 C CA . THR A 1 79 ? 6.257 -2.881 -11.590 1.00 82.06 79 THR A CA 1
ATOM 617 C C . THR A 1 79 ? 6.084 -1.374 -11.821 1.00 82.06 79 THR A C 1
ATOM 619 O O . THR A 1 79 ? 5.677 -0.951 -12.906 1.00 82.06 79 THR A O 1
ATOM 622 N N . LEU A 1 80 ? 6.404 -0.542 -10.826 1.00 79.50 80 LEU A N 1
ATOM 623 C CA . LEU A 1 80 ? 6.386 0.914 -10.958 1.00 79.50 80 LEU A CA 1
ATOM 624 C C . LEU A 1 80 ? 7.491 1.413 -11.893 1.00 79.50 80 LEU A C 1
ATOM 626 O O . LEU A 1 80 ? 7.221 2.266 -12.734 1.00 79.50 80 LEU A O 1
ATOM 630 N N . GLN A 1 81 ? 8.705 0.868 -11.796 1.00 74.00 81 GLN A N 1
ATOM 631 C CA . GLN A 1 81 ? 9.834 1.206 -12.672 1.00 74.00 81 GLN A CA 1
ATOM 632 C C . GLN A 1 81 ? 9.558 0.877 -14.139 1.00 74.00 81 GLN A C 1
ATOM 634 O O . GLN A 1 81 ? 9.928 1.646 -15.023 1.00 74.00 81 GLN A O 1
ATOM 639 N N . ALA A 1 82 ? 8.846 -0.219 -14.403 1.00 72.69 82 ALA A N 1
ATOM 640 C CA . ALA A 1 82 ? 8.432 -0.591 -15.752 1.00 72.69 82 ALA A CA 1
ATOM 641 C C . ALA A 1 82 ? 7.357 0.345 -16.344 1.00 72.69 82 ALA A C 1
ATOM 643 O O . ALA A 1 82 ? 7.201 0.411 -17.563 1.00 72.69 82 ALA A O 1
ATOM 644 N N . ARG A 1 83 ? 6.590 1.054 -15.501 1.00 66.12 83 ARG A N 1
ATOM 645 C CA . ARG A 1 83 ? 5.431 1.874 -15.912 1.00 66.12 83 ARG A CA 1
ATOM 646 C C . ARG A 1 83 ? 5.664 3.380 -15.799 1.00 66.12 83 ARG A C 1
ATOM 648 O O . ARG A 1 83 ? 4.919 4.146 -16.408 1.00 66.12 83 ARG A O 1
ATOM 655 N N . LEU A 1 84 ? 6.655 3.814 -15.024 1.00 60.69 84 LEU A N 1
ATOM 656 C CA . LEU A 1 84 ? 6.912 5.214 -14.702 1.00 60.69 84 LEU A CA 1
ATOM 657 C C . LEU A 1 84 ? 8.348 5.614 -15.043 1.00 60.69 84 LEU A C 1
ATOM 659 O O . LEU A 1 84 ? 9.298 4.867 -14.835 1.00 60.69 84 LEU A O 1
ATOM 663 N N . SER A 1 85 ? 8.522 6.854 -15.495 1.00 54.00 85 SER A N 1
ATOM 664 C CA . SER A 1 85 ? 9.845 7.456 -15.674 1.00 54.00 85 SER A CA 1
ATOM 665 C C . SER A 1 85 ? 10.602 7.532 -14.336 1.00 54.00 85 SER A C 1
ATOM 667 O O . SER A 1 85 ? 10.001 7.768 -13.284 1.00 54.00 85 SER A O 1
ATOM 669 N N . ALA A 1 86 ? 11.937 7.427 -14.378 1.00 51.03 86 ALA A N 1
ATOM 670 C CA . ALA A 1 86 ? 12.835 7.385 -13.211 1.00 51.03 86 ALA A CA 1
ATOM 671 C C . ALA A 1 86 ? 12.560 8.388 -12.051 1.00 51.03 86 ALA A C 1
ATOM 673 O O . ALA A 1 86 ? 12.772 8.008 -10.897 1.00 51.03 86 ALA A O 1
ATOM 674 N N . PRO A 1 87 ? 12.065 9.629 -12.271 1.00 50.06 87 PRO A N 1
ATOM 675 C CA . PRO A 1 87 ? 11.740 10.549 -11.173 1.00 50.06 87 PRO A CA 1
ATOM 676 C C . PRO A 1 87 ? 10.593 10.075 -10.264 1.00 50.06 87 PRO A C 1
ATOM 678 O O . PRO A 1 87 ? 10.599 10.359 -9.068 1.00 50.06 87 PRO A O 1
ATOM 681 N N . SER A 1 88 ? 9.611 9.349 -10.804 1.00 49.41 88 SER A N 1
ATOM 682 C CA . SER A 1 88 ? 8.406 8.930 -10.070 1.00 49.41 88 SER A CA 1
ATOM 683 C C . SER A 1 88 ? 8.629 7.684 -9.208 1.00 49.41 88 SER A C 1
ATOM 685 O O . SER A 1 88 ? 7.916 7.476 -8.230 1.00 49.41 88 SER A O 1
ATOM 687 N N . VAL A 1 89 ? 9.643 6.885 -9.541 1.00 55.41 89 VAL A N 1
ATOM 688 C CA . VAL A 1 89 ? 10.050 5.684 -8.797 1.00 55.41 89 VAL A CA 1
ATOM 689 C C . VAL A 1 89 ? 10.646 6.062 -7.444 1.00 55.41 89 VAL A C 1
ATOM 691 O O . VAL A 1 89 ? 10.310 5.469 -6.427 1.00 55.41 89 VAL A O 1
ATOM 694 N N . LYS A 1 90 ? 11.503 7.087 -7.423 1.00 57.22 90 LYS A N 1
ATOM 695 C CA . LYS A 1 90 ? 12.232 7.509 -6.222 1.00 57.22 90 LYS A CA 1
ATOM 696 C C . LYS A 1 90 ? 11.291 8.055 -5.139 1.00 57.22 90 LYS A C 1
ATOM 698 O O . LYS A 1 90 ? 11.423 7.702 -3.979 1.00 57.22 90 LYS A O 1
ATOM 703 N N . VAL A 1 91 ? 10.279 8.828 -5.547 1.00 54.12 91 VAL A N 1
ATOM 704 C CA . VAL A 1 91 ? 9.243 9.357 -4.640 1.00 54.12 91 VAL A CA 1
ATOM 705 C C . VAL A 1 91 ? 8.371 8.245 -4.045 1.00 54.12 91 VAL A C 1
ATOM 707 O O . VAL A 1 91 ? 8.012 8.335 -2.878 1.00 54.12 91 VAL A O 1
ATOM 710 N N . ASN A 1 92 ? 8.049 7.198 -4.816 1.00 59.09 92 ASN A N 1
ATOM 711 C CA . ASN A 1 92 ? 7.270 6.057 -4.316 1.00 59.09 92 ASN A CA 1
ATOM 712 C C . ASN A 1 92 ? 8.094 5.107 -3.431 1.00 59.09 92 ASN A C 1
ATOM 714 O O . ASN A 1 92 ? 7.524 4.404 -2.607 1.00 59.09 92 ASN A O 1
ATOM 718 N N . LEU A 1 93 ? 9.419 5.063 -3.585 1.00 62.53 93 LEU A N 1
ATOM 719 C CA . LEU A 1 93 ? 10.279 4.240 -2.734 1.00 62.53 93 LEU A CA 1
ATOM 720 C C . LEU A 1 93 ? 10.391 4.832 -1.322 1.00 62.53 93 LEU A C 1
ATOM 722 O O . LEU A 1 93 ? 10.111 4.143 -0.344 1.00 62.53 93 LEU A O 1
ATOM 726 N N . ASP A 1 94 ? 10.700 6.131 -1.239 1.00 65.38 94 ASP A N 1
ATOM 727 C CA . ASP A 1 94 ? 10.826 6.871 0.028 1.00 65.38 94 ASP A CA 1
ATOM 728 C C . ASP A 1 94 ? 9.522 6.842 0.857 1.00 65.38 94 ASP A C 1
ATOM 730 O O . ASP A 1 94 ? 9.524 7.016 2.076 1.00 65.38 94 ASP A O 1
ATOM 734 N N . GLU A 1 95 ? 8.392 6.652 0.178 1.00 64.06 95 GLU A N 1
ATOM 735 C CA . GLU A 1 95 ? 7.053 6.496 0.737 1.00 64.06 95 GLU A CA 1
ATOM 736 C C . GLU A 1 95 ? 6.858 5.144 1.428 1.00 64.06 95 GLU A C 1
ATOM 738 O O . GLU A 1 95 ? 6.472 5.085 2.596 1.00 64.06 95 GLU A O 1
ATOM 743 N N . VAL A 1 96 ? 7.112 4.055 0.695 1.00 65.88 96 VAL A N 1
ATOM 744 C CA . VAL A 1 96 ? 6.846 2.692 1.165 1.00 65.88 96 VAL A CA 1
ATOM 745 C C . VAL A 1 96 ? 7.771 2.343 2.327 1.00 65.88 96 VAL A C 1
ATOM 747 O O . VAL A 1 96 ? 7.315 1.768 3.314 1.00 65.88 96 VAL A O 1
ATOM 750 N N . GLU A 1 97 ? 9.032 2.779 2.279 1.00 64.38 97 GLU A N 1
ATOM 751 C CA . GLU A 1 97 ? 9.962 2.639 3.406 1.00 64.38 97 GLU A CA 1
ATOM 752 C C . GLU A 1 97 ? 9.453 3.337 4.675 1.00 64.38 97 GLU A C 1
ATOM 754 O O . GLU A 1 97 ? 9.684 2.859 5.779 1.00 64.38 97 GLU A O 1
ATOM 759 N N . ARG A 1 98 ? 8.704 4.435 4.545 1.00 61.38 98 ARG A N 1
ATOM 760 C CA . ARG A 1 98 ? 8.166 5.191 5.685 1.00 61.38 98 ARG A CA 1
ATOM 761 C C . ARG A 1 98 ? 6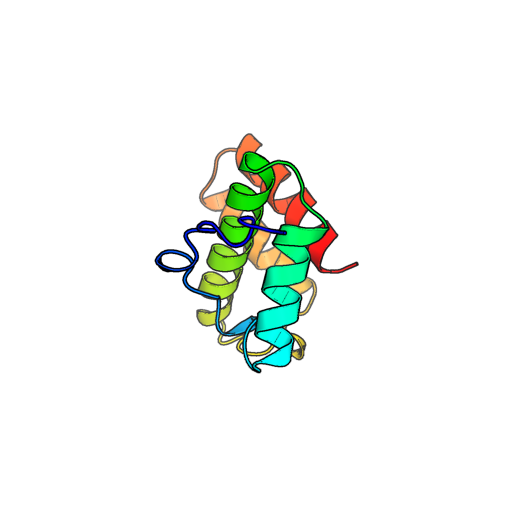.913 4.599 6.318 1.00 61.38 98 ARG A C 1
ATOM 763 O O . ARG A 1 98 ? 6.564 5.009 7.419 1.00 61.38 98 ARG A O 1
ATOM 770 N N . ILE A 1 99 ? 6.203 3.725 5.612 1.00 64.44 99 ILE A N 1
ATOM 771 C CA . ILE A 1 99 ? 4.963 3.101 6.099 1.00 64.44 99 ILE A CA 1
ATOM 772 C C . ILE A 1 99 ? 5.269 1.825 6.902 1.00 64.44 99 ILE A C 1
ATOM 774 O O . ILE A 1 99 ? 4.456 1.408 7.724 1.00 64.44 99 ILE A O 1
ATOM 778 N N . ILE A 1 100 ? 6.437 1.215 6.679 1.00 57.78 100 ILE A N 1
ATOM 779 C CA . ILE A 1 100 ? 6.816 -0.092 7.238 1.00 57.78 100 ILE A CA 1
ATOM 780 C C . ILE A 1 100 ? 7.636 0.029 8.546 1.00 57.78 100 ILE A C 1
ATOM 782 O O . ILE A 1 100 ? 7.789 -0.964 9.258 1.00 57.78 100 ILE A O 1
ATOM 786 N N . ILE A 1 101 ? 8.119 1.227 8.903 1.00 46.75 101 ILE A N 1
ATOM 787 C CA . ILE A 1 101 ? 8.928 1.507 10.111 1.00 46.75 101 ILE A CA 1
ATOM 788 C C . ILE A 1 101 ? 8.126 2.362 11.097 1.00 46.75 101 ILE A C 1
ATOM 790 O O . ILE A 1 101 ? 8.174 2.064 12.312 1.00 46.75 101 ILE A O 1
#

Organism: NCBI:txid329406

pLDDT: mean 71.23, std 15.42, range [31.25, 88.19]

Solvent-accessible surface area (backbone atoms only — not comparable to full-atom values): 6114 Å² total; per-residue (Å²): 140,74,92,78,78,71,69,76,73,52,92,75,51,73,74,38,62,54,61,41,80,41,76,66,39,37,49,50,53,52,46,49,48,62,74,72,38,81,50,67,68,57,34,54,51,52,58,46,55,55,34,53,49,41,62,52,29,56,75,85,62,47,61,49,66,89,65,66,47,74,67,55,54,52,53,50,51,52,56,43,51,77,75,40,63,77,76,58,43,56,61,54,48,66,48,55,63,62,75,79,111

Foldseek 3Di:
DDPPVPDPVCVPQPPQCQQPVDVVSVVVVVCCLPVVPPDPVLSVVLSVLVNVLSVVCVVVPNRYPVSDDPVSVVVVLVVCPVVDDPVVSVSSVVNVVVVVD